Protein AF-N0BIH0-F1 (afdb_monomer_lite)

Secondary structure (DSSP, 8-state):
---------PPPHHHHHHHHHHHHHHHHHHHHHHHHHHHHHHTTPPPPHHHHHHHHHHHHHTT-GGGGGS-TTT-

Radius of gyration: 18.02 Å; chains: 1; bounding box: 53×40×39 Å

Structure (mmCIF, N/CA/C/O backbone):
data_AF-N0BIH0-F1
#
_entry.id   AF-N0BIH0-F1
#
loop_
_atom_site.group_PDB
_atom_site.id
_atom_site.type_symbol
_atom_site.label_atom_id
_atom_site.label_alt_id
_atom_site.label_comp_id
_atom_site.label_asym_id
_atom_site.label_entity_id
_atom_site.label_seq_id
_atom_site.pdbx_PDB_ins_code
_atom_site.Cartn_x
_atom_site.Cartn_y
_atom_site.Cartn_z
_atom_site.occupancy
_atom_site.B_iso_or_equiv
_atom_site.auth_seq_id
_atom_site.auth_comp_id
_atom_site.auth_asym_id
_atom_site.auth_atom_id
_atom_site.pdbx_PDB_model_num
ATOM 1 N N . MET A 1 1 ? -36.356 25.822 9.683 1.00 51.41 1 MET A N 1
ATOM 2 C CA . MET A 1 1 ? -34.976 26.259 9.984 1.00 51.41 1 MET A CA 1
ATOM 3 C C . MET A 1 1 ? -34.139 25.001 10.194 1.00 51.41 1 MET A C 1
ATOM 5 O O . MET A 1 1 ? -34.377 24.292 11.160 1.00 51.41 1 MET A O 1
ATOM 9 N N . LEU A 1 2 ? -33.279 24.635 9.237 1.00 54.56 2 LEU A N 1
ATOM 10 C CA . LEU A 1 2 ? -32.438 23.433 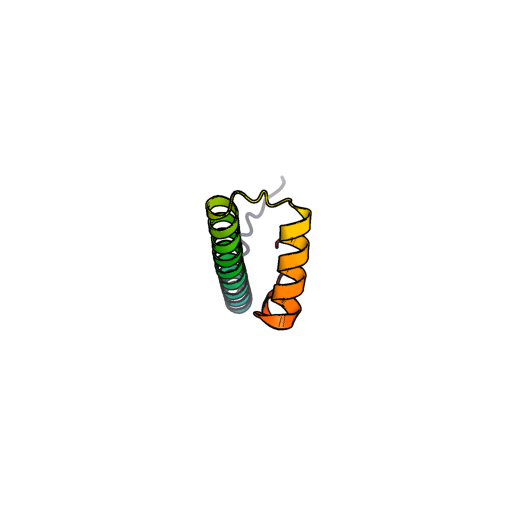9.330 1.00 54.56 2 LEU A CA 1
ATOM 11 C C . LEU A 1 2 ? -31.199 23.769 10.165 1.00 54.56 2 LEU A C 1
ATOM 13 O O . LEU A 1 2 ? -30.315 24.488 9.708 1.00 54.56 2 LEU A O 1
ATOM 17 N N . ILE A 1 3 ? -31.153 23.275 11.400 1.00 59.69 3 ILE A N 1
ATOM 18 C CA . ILE A 1 3 ? -29.953 23.335 12.235 1.00 59.69 3 ILE A CA 1
ATOM 19 C C . ILE A 1 3 ? -28.977 22.314 11.643 1.00 59.69 3 ILE A C 1
ATOM 21 O O . ILE A 1 3 ? -29.127 21.113 11.858 1.00 59.69 3 ILE A O 1
ATOM 25 N N . SER A 1 4 ? -28.007 22.758 10.838 1.00 61.34 4 SER A N 1
ATOM 26 C CA . SER A 1 4 ? -26.938 21.862 10.396 1.00 61.34 4 SER A CA 1
ATOM 27 C C . SER A 1 4 ? -26.038 21.575 11.598 1.00 61.34 4 SER A C 1
ATOM 29 O O . SER A 1 4 ? -25.167 22.376 11.947 1.00 61.34 4 SER A O 1
ATOM 31 N N . TYR A 1 5 ? -26.257 20.451 12.270 1.00 63.81 5 TYR A N 1
ATOM 32 C CA . TYR A 1 5 ? -25.341 19.998 13.304 1.00 63.81 5 TYR A CA 1
ATOM 33 C C . TYR A 1 5 ? -24.017 19.616 12.643 1.00 63.81 5 TYR A C 1
ATOM 35 O O . TYR A 1 5 ? -23.922 18.635 11.905 1.00 63.81 5 TYR A O 1
ATOM 43 N N . LYS A 1 6 ? -22.977 20.417 12.888 1.00 64.31 6 LYS A N 1
ATOM 44 C CA . LYS A 1 6 ? -21.613 20.137 12.438 1.00 64.31 6 LYS A CA 1
ATOM 45 C C . LYS A 1 6 ? -21.019 19.068 13.360 1.00 64.31 6 LYS A C 1
ATOM 47 O O . LYS A 1 6 ? -20.196 19.367 14.220 1.00 64.31 6 LYS A O 1
ATOM 52 N N . PHE A 1 7 ? -21.479 17.825 13.226 1.00 61.22 7 PHE A N 1
ATOM 53 C CA . PHE A 1 7 ? -20.891 16.695 13.938 1.00 61.22 7 PHE A CA 1
ATOM 54 C C . PHE A 1 7 ? -19.480 16.466 13.394 1.00 61.22 7 PHE A C 1
ATOM 56 O O . PHE A 1 7 ? -19.292 15.846 12.349 1.00 61.22 7 PHE A O 1
ATOM 63 N N . ARG A 1 8 ? -18.461 16.984 14.089 1.00 67.75 8 ARG A N 1
ATOM 64 C CA . ARG A 1 8 ? -17.097 16.489 13.896 1.00 67.75 8 ARG A CA 1
ATOM 65 C C . ARG A 1 8 ? -17.044 15.091 14.493 1.00 67.75 8 ARG A C 1
ATOM 67 O O . ARG A 1 8 ? -16.853 14.930 15.694 1.00 67.75 8 ARG A O 1
ATOM 74 N N . ILE A 1 9 ? -17.261 14.090 13.649 1.00 73.12 9 ILE A N 1
ATOM 75 C CA . ILE A 1 9 ? -17.019 12.699 14.008 1.00 73.12 9 ILE A CA 1
ATOM 76 C C . ILE A 1 9 ? -15.503 12.542 14.071 1.00 73.12 9 ILE A C 1
ATOM 78 O O . ILE A 1 9 ? -14.830 12.423 13.049 1.00 73.12 9 ILE A O 1
ATOM 82 N N . TYR A 1 10 ? -14.959 12.622 15.280 1.00 82.00 10 TYR A N 1
ATOM 83 C CA . TYR A 1 10 ? -13.577 12.250 15.518 1.00 82.00 10 TYR A CA 1
ATOM 84 C C . TYR A 1 10 ? -13.490 10.724 15.586 1.00 82.00 10 TYR A C 1
ATOM 86 O O . TYR A 1 10 ? -14.340 10.094 16.223 1.00 82.00 10 TYR A O 1
ATOM 94 N N . PRO A 1 11 ? -12.487 10.111 14.941 1.00 85.25 11 PRO A N 1
ATOM 95 C CA . PRO A 1 11 ? -12.290 8.676 15.046 1.00 85.25 11 PRO A CA 1
ATOM 96 C C . PRO A 1 11 ? -12.019 8.304 16.506 1.00 85.25 11 PRO A C 1
ATOM 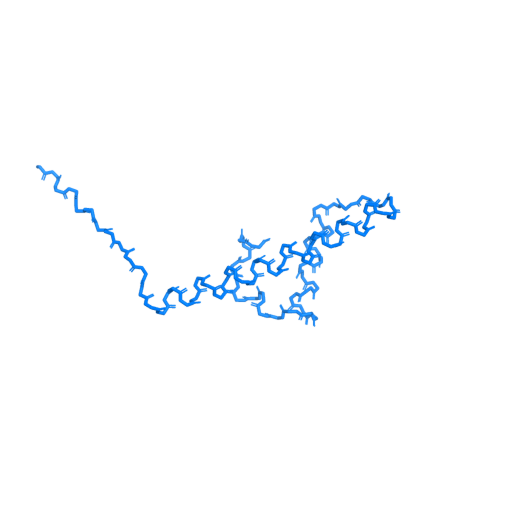98 O O . PRO A 1 11 ? -11.267 8.988 17.206 1.00 85.25 11 PRO A O 1
ATOM 101 N N . SER A 1 12 ? -12.618 7.207 16.971 1.00 92.06 12 SER A N 1
ATOM 102 C CA . SER A 1 12 ? -12.244 6.620 18.259 1.00 92.06 12 SER A CA 1
ATOM 103 C C . SER A 1 12 ? -10.780 6.170 18.218 1.00 92.06 12 SER A C 1
ATOM 105 O O . SER A 1 12 ? -10.217 5.981 17.138 1.00 92.06 12 SER A O 1
ATOM 107 N N . LYS A 1 13 ? -10.160 5.944 19.381 1.00 93.00 13 LYS A N 1
ATOM 108 C CA . LYS A 1 13 ? -8.776 5.437 19.449 1.00 93.00 13 LYS A CA 1
ATOM 109 C C . LYS A 1 13 ? -8.579 4.170 18.605 1.00 93.00 13 LYS A C 1
ATOM 111 O O . LYS A 1 13 ? -7.584 4.042 17.910 1.00 93.00 13 LYS A O 1
ATOM 116 N N . THR A 1 14 ? -9.566 3.274 18.593 1.00 93.94 14 THR A N 1
ATOM 117 C CA . THR A 1 14 ? -9.543 2.063 17.760 1.00 93.94 14 THR A CA 1
ATOM 118 C C . THR A 1 14 ? -9.501 2.389 16.268 1.00 93.94 14 THR A C 1
ATOM 120 O O . THR A 1 14 ? -8.699 1.814 15.542 1.00 93.94 14 THR A O 1
ATOM 123 N N . VAL A 1 15 ? -10.332 3.328 15.806 1.00 91.06 15 VAL A N 1
ATOM 124 C CA . VAL A 1 15 ? -10.350 3.743 14.394 1.00 91.06 15 VAL A CA 1
ATOM 125 C C . VAL A 1 15 ? -9.048 4.454 14.019 1.00 91.06 15 VAL A C 1
ATOM 127 O O . VAL A 1 15 ? -8.536 4.224 12.931 1.00 91.06 15 VAL A O 1
ATOM 130 N N . GLN A 1 16 ? -8.484 5.266 14.918 1.00 93.19 16 GLN A N 1
ATOM 131 C CA . GLN A 1 16 ? -7.183 5.913 14.706 1.00 93.19 16 GLN A CA 1
ATOM 132 C C . GLN A 1 16 ? -6.070 4.881 14.504 1.00 93.19 16 GLN A C 1
ATOM 134 O O . GLN A 1 16 ? -5.343 4.976 13.523 1.00 93.19 16 GLN A O 1
ATOM 139 N N . ASN A 1 17 ? -6.004 3.856 15.357 1.00 94.56 17 ASN A N 1
ATOM 140 C CA . ASN A 1 17 ? -4.999 2.798 15.234 1.00 94.56 17 ASN A CA 1
ATOM 141 C C . ASN A 1 17 ? -5.135 2.019 13.916 1.00 94.56 17 ASN A C 1
ATOM 143 O O . ASN A 1 17 ? -4.133 1.724 13.275 1.00 94.56 17 ASN A O 1
ATOM 147 N N . ILE A 1 18 ? -6.367 1.712 13.488 1.00 92.69 18 ILE A N 1
ATOM 148 C CA . ILE A 1 18 ? -6.610 1.042 12.199 1.00 92.69 18 ILE A CA 1
ATOM 149 C C . ILE A 1 18 ? -6.145 1.927 11.040 1.00 92.69 18 ILE A C 1
ATOM 151 O O . ILE A 1 18 ? -5.510 1.438 10.110 1.00 92.69 18 ILE A O 1
ATOM 155 N N . LEU A 1 19 ? -6.450 3.227 11.086 1.00 91.38 19 LEU A N 1
ATOM 156 C CA . LEU A 1 19 ? -6.006 4.169 10.060 1.00 91.38 19 LEU A CA 1
ATOM 157 C C . LEU A 1 19 ? -4.481 4.250 10.005 1.00 91.38 19 LEU A C 1
ATOM 159 O O . LEU A 1 19 ? -3.918 4.221 8.917 1.00 91.38 19 LEU A O 1
ATOM 163 N N . GLU A 1 20 ? -3.817 4.319 11.154 1.00 93.88 20 GLU A N 1
ATOM 164 C CA . GLU A 1 20 ? -2.359 4.362 11.236 1.00 93.88 20 GLU A CA 1
ATOM 165 C C . GLU A 1 20 ? -1.724 3.076 10.684 1.00 93.88 20 GLU A C 1
ATOM 167 O O . GLU A 1 20 ? -0.833 3.155 9.841 1.00 93.88 20 GLU A O 1
ATOM 172 N N . GLU A 1 21 ? -2.253 1.898 11.039 1.00 94.12 21 GLU A N 1
ATOM 173 C CA . GLU A 1 21 ? -1.818 0.616 10.465 1.00 94.12 21 GLU A CA 1
ATOM 174 C C . GLU A 1 21 ? -1.982 0.606 8.937 1.00 94.12 21 GLU A C 1
ATOM 176 O O . GLU A 1 21 ? -1.055 0.258 8.206 1.00 94.12 21 GLU A O 1
ATOM 181 N N . GLN A 1 22 ? -3.140 1.032 8.426 1.00 93.38 22 GLN A N 1
ATOM 182 C CA . GLN A 1 22 ? -3.393 1.071 6.985 1.00 93.38 22 GLN A CA 1
ATOM 183 C C . GLN A 1 22 ? -2.479 2.065 6.258 1.00 93.38 22 GLN A C 1
ATOM 185 O O . GLN A 1 22 ? -1.976 1.750 5.179 1.00 93.38 22 GLN A O 1
ATOM 190 N N . LEU A 1 23 ? -2.229 3.241 6.838 1.00 93.06 23 LEU A N 1
ATOM 191 C CA . LEU A 1 23 ? -1.311 4.234 6.279 1.00 93.06 23 LEU A CA 1
ATOM 192 C C . LEU A 1 23 ? 0.122 3.706 6.224 1.00 93.06 23 LEU A C 1
ATOM 194 O O . LEU A 1 23 ? 0.805 3.904 5.219 1.00 93.06 23 LEU A O 1
ATOM 198 N N . GLU A 1 24 ? 0.557 2.989 7.255 1.00 95.19 24 GLU A N 1
ATOM 199 C CA . GLU A 1 24 ? 1.868 2.346 7.284 1.00 95.19 24 GLU A CA 1
ATOM 200 C C . GLU A 1 24 ? 2.009 1.263 6.212 1.00 95.19 24 GLU A C 1
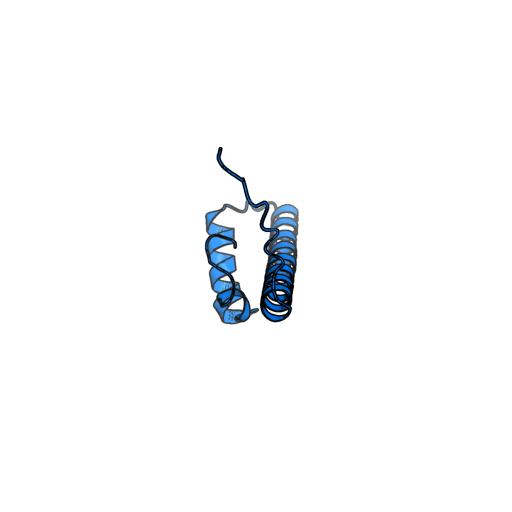ATOM 202 O O . GLU A 1 24 ? 3.009 1.218 5.488 1.00 95.19 24 GLU A O 1
ATOM 207 N N . LEU A 1 25 ? 0.976 0.439 6.029 1.00 94.50 25 LEU A N 1
ATOM 208 C CA . LEU A 1 25 ? 0.931 -0.551 4.955 1.00 94.50 25 LEU A CA 1
ATOM 209 C C . LEU A 1 25 ? 0.994 0.104 3.566 1.00 94.50 25 LEU A C 1
ATOM 211 O O . LEU A 1 25 ? 1.763 -0.342 2.711 1.00 94.50 25 LEU A O 1
ATOM 215 N N . CYS A 1 26 ? 0.245 1.188 3.350 1.00 92.56 26 CYS A N 1
ATOM 216 C CA . CYS A 1 26 ? 0.278 1.953 2.103 1.00 92.56 26 CYS A CA 1
ATOM 217 C C . CYS A 1 26 ? 1.650 2.599 1.859 1.00 92.56 26 CYS A C 1
ATOM 219 O O . CYS A 1 26 ? 2.166 2.544 0.741 1.00 92.56 26 CYS A O 1
ATOM 221 N N . ARG A 1 27 ? 2.272 3.169 2.899 1.00 94.69 27 ARG A N 1
ATOM 222 C CA . ARG A 1 27 ? 3.620 3.754 2.837 1.00 94.69 27 ARG A CA 1
ATOM 223 C C . ARG A 1 27 ? 4.657 2.712 2.435 1.00 94.69 27 ARG A C 1
ATOM 225 O O . ARG A 1 27 ? 5.478 2.965 1.553 1.00 94.69 27 ARG A O 1
ATOM 232 N N . TRP A 1 28 ? 4.605 1.536 3.058 1.00 95.81 28 TRP A N 1
ATOM 233 C CA . TRP A 1 28 ? 5.486 0.424 2.716 1.00 95.81 28 TRP A CA 1
ATOM 234 C C . TRP A 1 28 ? 5.298 -0.007 1.258 1.00 95.81 28 TRP A C 1
ATOM 236 O O . TRP A 1 28 ? 6.279 -0.104 0.519 1.00 95.81 28 TRP A O 1
ATOM 246 N N . LEU A 1 29 ? 4.045 -0.198 0.822 1.00 94.81 29 LEU A N 1
ATOM 247 C CA . LEU A 1 29 ? 3.748 -0.628 -0.543 1.00 94.81 29 LEU A CA 1
ATOM 248 C C . LEU A 1 29 ? 4.265 0.380 -1.571 1.00 94.81 29 LEU A C 1
ATOM 250 O O . LEU A 1 29 ? 4.914 -0.013 -2.538 1.00 94.81 29 LEU A O 1
ATOM 254 N N . TYR A 1 30 ? 4.023 1.672 -1.348 1.00 94.00 30 TYR A N 1
ATOM 255 C CA . TYR A 1 30 ? 4.513 2.733 -2.223 1.00 94.00 30 TYR A CA 1
ATOM 256 C C . TYR A 1 30 ? 6.033 2.661 -2.405 1.00 94.00 30 TYR A C 1
ATOM 258 O O . TYR A 1 30 ? 6.519 2.657 -3.535 1.00 94.00 30 TYR A O 1
ATOM 266 N N . ASN A 1 31 ? 6.784 2.544 -1.306 1.00 96.00 31 ASN A N 1
ATOM 267 C CA . ASN A 1 31 ? 8.243 2.471 -1.361 1.00 96.00 31 ASN A CA 1
ATOM 268 C C . ASN A 1 31 ? 8.730 1.219 -2.102 1.00 96.00 31 ASN A C 1
ATOM 270 O O . ASN A 1 31 ? 9.664 1.312 -2.899 1.00 96.00 31 ASN A O 1
ATOM 274 N N . ARG A 1 32 ? 8.072 0.071 -1.900 1.00 95.44 32 ARG A N 1
ATOM 275 C CA . ARG A 1 32 ? 8.403 -1.173 -2.606 1.00 95.44 32 ARG A CA 1
ATOM 276 C C . ARG A 1 32 ? 8.163 -1.051 -4.112 1.00 95.44 32 ARG A C 1
ATOM 278 O O . ARG A 1 32 ? 9.021 -1.419 -4.909 1.00 95.44 32 ARG A O 1
ATOM 285 N N . LEU A 1 33 ? 7.025 -0.487 -4.518 1.00 94.19 33 LEU A N 1
ATOM 286 C CA . LEU A 1 33 ? 6.720 -0.256 -5.933 1.00 94.19 33 LEU A CA 1
ATOM 287 C C . LEU A 1 33 ? 7.674 0.766 -6.563 1.00 94.19 33 LEU A C 1
ATOM 289 O O . LEU A 1 33 ? 8.110 0.583 -7.698 1.00 94.19 33 LEU A O 1
ATOM 293 N N . LEU A 1 34 ? 8.032 1.821 -5.827 1.00 95.12 34 LEU A N 1
ATOM 294 C CA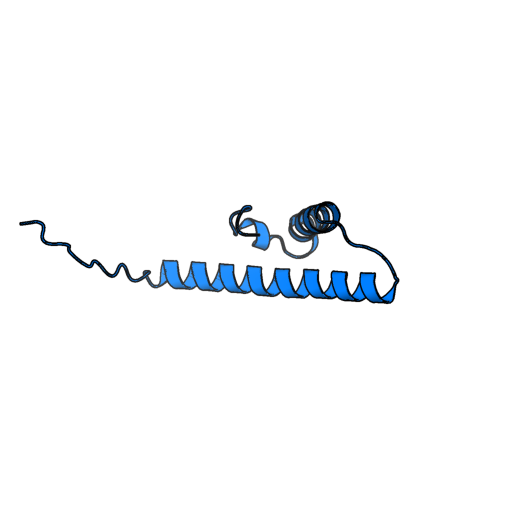 . LEU A 1 34 ? 8.999 2.822 -6.270 1.00 95.12 34 LEU A CA 1
ATOM 295 C C . LEU A 1 34 ? 10.386 2.208 -6.498 1.00 95.12 34 LEU A C 1
ATOM 297 O O . LEU A 1 34 ? 11.056 2.540 -7.476 1.00 95.12 34 LEU A O 1
ATOM 301 N N . GLU A 1 35 ? 10.813 1.298 -5.624 1.00 95.81 35 GLU A N 1
ATOM 302 C CA . GLU A 1 35 ? 12.052 0.542 -5.798 1.00 95.81 35 GLU A CA 1
ATOM 303 C C . GLU A 1 35 ? 12.045 -0.256 -7.112 1.00 95.81 35 GLU A C 1
ATOM 305 O O . GLU A 1 35 ? 12.998 -0.169 -7.888 1.00 95.81 35 GLU A O 1
ATOM 310 N N . GLU A 1 36 ? 10.955 -0.968 -7.404 1.00 94.56 36 GLU A N 1
ATOM 311 C CA . GLU A 1 36 ? 10.813 -1.746 -8.641 1.00 94.56 36 GLU A CA 1
ATOM 312 C C . GLU A 1 36 ? 10.777 -0.860 -9.892 1.00 94.56 36 GLU A C 1
ATOM 314 O O . GLU A 1 36 ? 11.441 -1.158 -10.887 1.00 94.56 36 GLU A O 1
ATOM 319 N N . VAL A 1 37 ? 10.101 0.292 -9.833 1.00 93.81 37 VAL A N 1
ATOM 320 C CA . VAL A 1 37 ? 10.136 1.295 -10.913 1.00 93.81 37 VAL A CA 1
ATOM 321 C C . VAL A 1 37 ? 11.556 1.805 -11.150 1.00 93.81 37 VAL A C 1
ATOM 323 O O . VAL A 1 37 ? 11.993 1.912 -12.299 1.00 93.81 37 VAL A O 1
ATOM 326 N N . ASN A 1 38 ? 12.305 2.087 -10.085 1.00 95.44 38 ASN A N 1
ATOM 327 C CA . ASN A 1 38 ? 13.686 2.546 -10.194 1.00 95.44 38 ASN A CA 1
ATOM 328 C C . ASN A 1 38 ? 14.611 1.469 -10.779 1.00 95.44 38 ASN A C 1
ATOM 330 O O . ASN A 1 38 ? 15.478 1.799 -11.592 1.00 95.44 38 ASN A O 1
ATOM 334 N N . LYS A 1 39 ? 14.424 0.196 -10.410 1.00 95.94 39 LYS A N 1
ATOM 335 C CA . LYS A 1 39 ? 15.152 -0.941 -11.000 1.00 95.94 39 LYS A CA 1
ATOM 336 C C . LYS A 1 39 ? 14.854 -1.070 -12.490 1.00 95.94 39 LYS A C 1
ATOM 338 O O . LYS A 1 39 ? 15.777 -0.987 -13.297 1.00 95.94 39 LYS A O 1
ATOM 343 N N . ALA A 1 40 ? 13.575 -1.129 -12.860 1.00 94.81 40 ALA A N 1
ATOM 344 C CA . ALA A 1 40 ? 13.167 -1.238 -14.256 1.00 94.81 40 ALA A CA 1
ATOM 345 C C . ALA A 1 40 ? 13.706 -0.082 -15.106 1.00 94.81 40 ALA A C 1
ATOM 347 O O . ALA A 1 40 ? 14.205 -0.311 -16.206 1.00 94.81 40 ALA A O 1
ATOM 348 N N . ARG A 1 41 ? 13.697 1.149 -14.576 1.00 93.81 41 ARG A N 1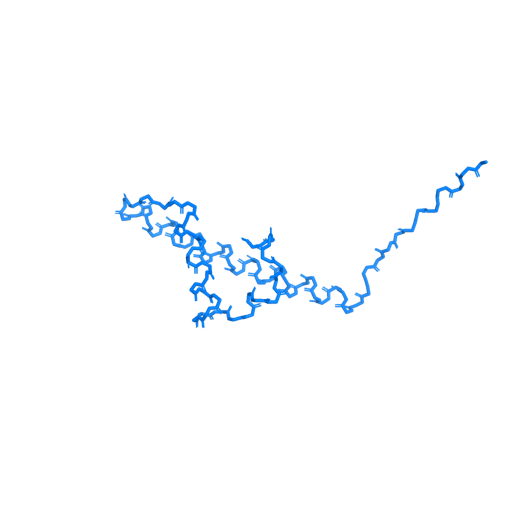
ATOM 349 C CA . ARG A 1 41 ? 14.285 2.311 -15.252 1.00 93.81 41 ARG A CA 1
ATOM 350 C C . ARG A 1 41 ? 15.784 2.144 -15.505 1.00 93.81 41 ARG A C 1
ATOM 352 O O . ARG A 1 41 ? 16.233 2.464 -16.602 1.00 93.81 41 ARG A O 1
ATOM 359 N N . LYS A 1 42 ? 16.549 1.654 -14.523 1.00 95.62 42 LYS A N 1
ATOM 360 C CA . LYS A 1 42 ? 17.992 1.380 -14.681 1.00 95.62 42 LYS A CA 1
ATOM 361 C C . LYS A 1 42 ? 18.258 0.307 -15.737 1.00 95.62 42 LYS A C 1
ATOM 363 O O . LYS A 1 42 ? 19.241 0.391 -16.458 1.00 95.62 42 LYS A O 1
ATOM 368 N N . GLU A 1 43 ? 17.365 -0.666 -15.844 1.00 95.44 43 GLU A N 1
ATOM 369 C CA . GLU A 1 43 ? 17.462 -1.790 -16.781 1.00 95.44 43 GLU A CA 1
ATOM 370 C C . GLU A 1 43 ? 16.843 -1.478 -18.156 1.00 95.44 43 GLU A C 1
ATOM 372 O O . GLU A 1 43 ? 16.804 -2.345 -19.026 1.00 95.44 43 GLU A O 1
ATOM 377 N N . GLY A 1 44 ? 16.319 -0.262 -18.359 1.00 93.69 44 GLY A N 1
ATOM 378 C CA . GLY A 1 44 ? 15.653 0.147 -19.599 1.00 93.69 44 GLY A CA 1
ATOM 379 C C . GLY A 1 44 ? 14.294 -0.524 -19.847 1.00 93.69 44 GLY A C 1
ATOM 380 O O . GLY A 1 44 ? 13.754 -0.431 -20.950 1.00 93.69 44 GLY A O 1
ATOM 381 N N . ARG A 1 45 ? 13.714 -1.194 -18.843 1.00 93.25 45 ARG A N 1
ATOM 382 C CA . ARG A 1 45 ? 12.401 -1.848 -18.935 1.00 93.25 45 ARG A CA 1
ATOM 383 C C . ARG A 1 45 ? 11.269 -0.859 -18.678 1.00 93.25 45 ARG A C 1
ATOM 385 O O . ARG A 1 45 ? 11.353 0.014 -17.817 1.00 93.25 45 ARG A O 1
ATOM 392 N N . LYS A 1 46 ? 10.159 -1.037 -19.398 1.00 89.50 46 LYS A N 1
ATOM 393 C CA . LYS A 1 46 ? 8.910 -0.298 -19.160 1.00 89.50 46 LYS A CA 1
ATOM 394 C C . LYS A 1 46 ? 7.983 -1.122 -18.272 1.00 89.50 46 LYS A C 1
ATOM 396 O O . LYS A 1 46 ? 7.619 -2.227 -18.653 1.00 89.50 46 LYS A O 1
ATOM 401 N N . ILE A 1 47 ? 7.568 -0.553 -17.142 1.00 91.88 47 ILE A N 1
ATOM 402 C CA . ILE A 1 47 ? 6.531 -1.129 -16.278 1.00 91.88 47 ILE A CA 1
ATOM 403 C C . ILE A 1 47 ? 5.161 -0.645 -16.751 1.00 91.88 47 ILE A C 1
ATOM 405 O O . ILE A 1 47 ? 4.932 0.558 -16.896 1.00 91.88 47 ILE A O 1
ATOM 409 N N . LYS A 1 48 ? 4.242 -1.581 -16.983 1.00 91.94 48 LYS A N 1
ATOM 410 C CA . LYS A 1 48 ? 2.825 -1.304 -17.226 1.00 91.94 48 LYS A CA 1
ATOM 411 C C . LYS A 1 48 ? 2.037 -1.421 -15.925 1.00 91.94 48 LYS A C 1
ATOM 413 O O . LYS A 1 48 ? 2.441 -2.083 -14.975 1.00 91.94 48 LYS A O 1
ATOM 418 N N . ARG A 1 49 ? 0.835 -0.843 -15.918 1.00 88.81 49 ARG A N 1
ATOM 419 C CA . ARG A 1 49 ? -0.092 -0.918 -14.774 1.00 88.81 49 ARG A CA 1
ATOM 420 C C . ARG A 1 49 ? -0.431 -2.359 -14.373 1.00 88.81 49 ARG A C 1
ATOM 422 O O . ARG A 1 49 ? -0.542 -2.651 -13.188 1.00 88.81 49 ARG A O 1
ATOM 429 N N . THR A 1 50 ? -0.564 -3.248 -15.357 1.00 92.12 50 THR A N 1
ATOM 430 C CA . THR A 1 50 ? -0.821 -4.682 -15.149 1.00 92.12 50 THR A CA 1
ATOM 431 C C . THR A 1 50 ? 0.309 -5.366 -14.390 1.00 92.12 50 THR A C 1
ATOM 433 O O . THR A 1 50 ? 0.048 -6.225 -13.554 1.00 92.12 50 THR A O 1
ATOM 436 N N . ASP A 1 51 ? 1.552 -4.953 -14.638 1.00 92.56 51 ASP A N 1
ATOM 437 C CA . ASP A 1 51 ? 2.734 -5.539 -14.007 1.00 92.56 51 ASP A CA 1
ATOM 438 C C . ASP A 1 51 ? 2.772 -5.158 -12.524 1.00 92.56 51 ASP A C 1
ATOM 440 O O . ASP A 1 51 ? 3.004 -6.002 -11.662 1.00 92.56 51 ASP A O 1
ATOM 444 N N . THR A 1 52 ? 2.441 -3.901 -12.214 1.00 90.62 52 THR A N 1
ATOM 445 C CA . THR A 1 52 ? 2.300 -3.413 -10.836 1.00 90.62 52 THR A CA 1
ATOM 446 C C . THR A 1 52 ? 1.163 -4.122 -10.096 1.00 90.62 52 THR A C 1
ATOM 448 O O . THR A 1 52 ? 1.340 -4.528 -8.953 1.00 90.62 52 THR A O 1
ATOM 451 N N . GLN A 1 53 ? 0.008 -4.332 -10.738 1.00 91.44 53 GLN A N 1
ATOM 452 C CA . GLN A 1 53 ? -1.106 -5.074 -10.133 1.00 91.44 53 GLN A CA 1
ATOM 453 C C . GLN A 1 53 ? -0.747 -6.537 -9.855 1.00 91.44 53 GLN A C 1
ATOM 455 O O . GLN A 1 53 ? -1.040 -7.043 -8.772 1.00 91.44 53 GLN A O 1
ATOM 460 N N . ALA A 1 54 ? -0.075 -7.205 -10.795 1.00 93.50 54 ALA A N 1
ATOM 461 C CA . ALA A 1 54 ? 0.413 -8.566 -10.596 1.00 93.50 54 ALA A CA 1
ATOM 462 C C . ALA A 1 54 ? 1.441 -8.633 -9.457 1.00 93.50 54 ALA A C 1
ATOM 464 O O . ALA A 1 54 ? 1.395 -9.548 -8.635 1.00 93.50 54 ALA A O 1
ATOM 465 N N . LEU A 1 55 ? 2.328 -7.640 -9.366 1.00 93.94 55 LEU A N 1
ATOM 466 C CA . LEU A 1 55 ? 3.286 -7.526 -8.273 1.00 93.94 55 LEU A CA 1
ATOM 467 C C . LEU A 1 55 ? 2.580 -7.368 -6.921 1.00 93.94 55 LEU A C 1
ATOM 469 O O . LEU A 1 55 ? 2.925 -8.082 -5.990 1.00 93.94 55 LEU A O 1
ATOM 473 N N . ILE A 1 56 ? 1.552 -6.521 -6.808 1.00 93.06 56 ILE A N 1
ATOM 474 C CA . ILE A 1 56 ? 0.779 -6.368 -5.560 1.00 93.06 56 ILE A CA 1
ATOM 475 C C . ILE A 1 56 ? 0.172 -7.705 -5.110 1.00 93.06 56 ILE A C 1
ATOM 477 O O . ILE A 1 56 ? 0.187 -8.012 -3.919 1.00 93.06 56 ILE A O 1
ATOM 481 N N . ILE A 1 57 ? -0.341 -8.517 -6.042 1.00 92.81 57 ILE A N 1
ATOM 482 C CA . ILE A 1 57 ? -0.874 -9.853 -5.723 1.00 92.81 57 ILE A CA 1
ATOM 483 C C . ILE A 1 57 ? 0.229 -10.752 -5.153 1.00 92.81 57 ILE A C 1
ATOM 485 O O . ILE A 1 57 ? 0.011 -11.387 -4.123 1.00 92.81 57 ILE A O 1
ATOM 489 N N . LYS A 1 58 ? 1.419 -10.757 -5.763 1.00 94.62 58 LYS A N 1
ATOM 490 C CA . LYS A 1 58 ? 2.572 -11.515 -5.250 1.00 94.62 58 LYS A CA 1
ATOM 491 C C . LYS A 1 58 ? 3.008 -11.028 -3.871 1.00 94.62 58 LYS A C 1
ATOM 493 O O . LYS A 1 58 ? 3.165 -11.831 -2.958 1.00 94.62 58 LYS A O 1
ATOM 498 N N . LEU A 1 59 ? 3.105 -9.712 -3.675 1.00 94.56 59 LEU A N 1
ATOM 499 C CA . LEU A 1 59 ? 3.465 -9.116 -2.385 1.00 94.56 59 LEU A CA 1
ATOM 500 C C . LEU A 1 59 ? 2.480 -9.518 -1.279 1.00 94.56 59 LEU A C 1
ATOM 502 O O . LEU A 1 59 ? 2.902 -9.787 -0.161 1.00 94.56 59 LEU A O 1
ATOM 506 N N . LYS A 1 60 ? 1.182 -9.621 -1.586 1.00 93.25 60 LYS A N 1
ATOM 507 C CA . LYS A 1 60 ? 0.156 -10.103 -0.644 1.00 93.25 60 LYS A CA 1
ATOM 508 C C . LYS A 1 60 ? 0.296 -11.579 -0.269 1.00 93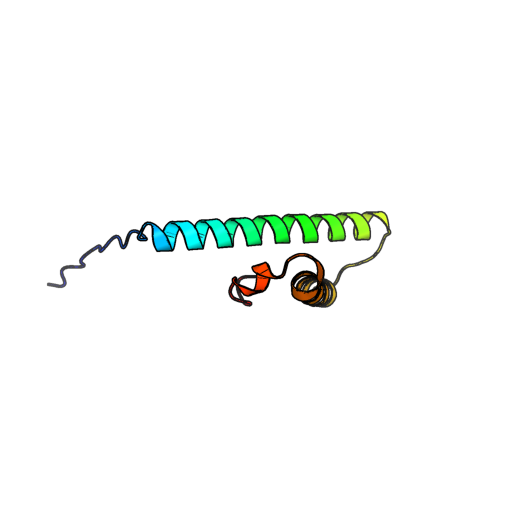.25 60 LYS A C 1
ATOM 510 O O . LYS A 1 60 ? -0.237 -11.971 0.766 1.00 93.25 60 LYS A O 1
ATOM 515 N N . GLN A 1 61 ? 0.932 -12.391 -1.106 1.00 92.31 61 GLN A N 1
ATOM 516 C CA . GLN A 1 61 ? 1.099 -13.828 -0.881 1.00 92.31 61 GLN A CA 1
ATOM 517 C C . GLN A 1 61 ? 2.435 -14.148 -0.205 1.00 92.31 61 GLN A C 1
ATOM 519 O O . GLN A 1 61 ? 2.473 -14.991 0.685 1.00 92.31 61 GLN A O 1
ATOM 524 N N . GLU A 1 62 ? 3.507 -13.466 -0.609 1.00 91.75 62 GLU A N 1
ATOM 525 C CA . GLU A 1 62 ? 4.881 -13.872 -0.301 1.00 91.75 62 GLU A CA 1
ATOM 526 C C . GLU A 1 62 ? 5.579 -12.933 0.697 1.00 91.75 62 GLU A C 1
ATOM 528 O O . GLU A 1 62 ? 6.136 -13.401 1.685 1.00 91.75 62 GLU A O 1
ATOM 533 N N . GLU A 1 63 ? 5.548 -11.612 0.472 1.00 91.94 63 GLU A N 1
ATOM 534 C CA . GLU A 1 63 ? 6.348 -10.654 1.261 1.00 91.94 63 GLU A CA 1
ATOM 535 C C . GLU A 1 63 ? 5.576 -10.039 2.441 1.00 91.94 63 GLU A C 1
ATOM 537 O O . GLU A 1 63 ? 6.113 -9.902 3.540 1.00 91.94 63 GLU A O 1
ATOM 542 N N . LYS A 1 64 ? 4.323 -9.619 2.226 1.00 91.75 64 LYS A N 1
ATOM 543 C CA . LYS A 1 64 ? 3.547 -8.860 3.215 1.00 91.75 64 LYS A CA 1
ATOM 544 C C . LYS A 1 64 ? 2.048 -9.192 3.172 1.00 91.75 64 LYS A C 1
ATOM 546 O O . LYS A 1 64 ? 1.247 -8.409 2.650 1.00 91.75 64 LYS A O 1
ATOM 551 N N . PRO A 1 65 ? 1.635 -10.309 3.805 1.00 93.56 65 PRO A N 1
ATOM 552 C CA . PRO A 1 65 ? 0.233 -10.737 3.869 1.00 93.56 65 PRO A CA 1
ATOM 553 C C . PRO A 1 65 ? -0.711 -9.729 4.534 1.00 93.56 65 PRO A C 1
ATOM 555 O O . PRO A 1 65 ? -1.912 -9.722 4.263 1.00 93.56 65 PRO A O 1
ATOM 558 N N . GLU A 1 66 ? -0.176 -8.840 5.373 1.00 93.44 66 GLU A N 1
ATOM 559 C CA . GLU A 1 66 ? -0.920 -7.762 6.035 1.00 93.44 66 GLU A CA 1
ATOM 560 C C . GLU A 1 66 ? -1.579 -6.791 5.051 1.00 93.44 66 GLU A C 1
ATOM 562 O O . GLU A 1 66 ? -2.598 -6.192 5.383 1.00 93.44 66 GLU A O 1
ATOM 567 N N . LEU A 1 67 ? -1.078 -6.687 3.814 1.00 91.75 67 LEU A N 1
ATOM 568 C CA . LEU A 1 67 ? -1.712 -5.900 2.753 1.00 91.75 67 LEU A CA 1
ATOM 569 C C . LEU A 1 67 ? -3.144 -6.369 2.434 1.00 91.75 67 LEU A C 1
ATOM 571 O O . LEU A 1 67 ? -3.910 -5.623 1.829 1.00 91.75 67 LEU A O 1
ATOM 575 N N . ASN A 1 68 ? -3.543 -7.576 2.848 1.00 90.56 68 ASN A N 1
ATOM 576 C CA . ASN A 1 68 ? -4.926 -8.046 2.732 1.00 90.56 68 ASN A CA 1
ATOM 577 C C . ASN A 1 68 ? -5.894 -7.352 3.706 1.00 90.56 68 ASN A C 1
ATOM 579 O O . ASN A 1 68 ? -7.103 -7.411 3.496 1.00 90.56 68 ASN A O 1
ATOM 583 N N . LYS A 1 69 ? -5.386 -6.665 4.738 1.00 89.94 69 LYS A N 1
ATOM 584 C CA . LYS A 1 69 ? -6.195 -5.871 5.678 1.00 89.94 69 LYS A CA 1
ATOM 585 C C . LYS A 1 69 ? -6.663 -4.537 5.086 1.00 89.94 69 LYS A C 1
ATOM 587 O O . LYS A 1 69 ? -7.571 -3.909 5.628 1.00 89.94 69 LYS A O 1
ATOM 592 N N . VAL A 1 70 ? -6.042 -4.083 3.995 1.00 89.31 70 VAL A N 1
ATOM 593 C CA . VAL A 1 70 ? -6.383 -2.822 3.324 1.00 89.31 70 VAL A CA 1
ATOM 594 C C . VAL A 1 70 ? -7.352 -3.099 2.176 1.00 89.31 70 VAL A C 1
ATOM 596 O O . VAL A 1 70 ? -7.189 -4.054 1.412 1.00 89.31 70 VAL A O 1
ATOM 599 N N . TYR A 1 71 ? -8.368 -2.245 2.032 1.00 86.75 71 TYR A N 1
ATOM 600 C CA . TYR A 1 71 ? -9.347 -2.369 0.957 1.00 86.75 71 TYR A CA 1
ATOM 601 C C . TYR A 1 71 ? -8.673 -2.277 -0.418 1.00 86.75 71 TYR A C 1
ATOM 603 O O . TYR A 1 71 ? -7.925 -1.345 -0.704 1.00 86.75 71 TYR A O 1
ATOM 611 N N . SER A 1 72 ? -8.975 -3.228 -1.302 1.00 81.38 72 SER A N 1
ATOM 612 C CA . SER A 1 72 ? -8.269 -3.408 -2.575 1.00 81.38 72 SER A CA 1
ATOM 613 C C . SER A 1 72 ? -8.411 -2.261 -3.573 1.00 81.38 72 SER A C 1
ATOM 615 O O . SER A 1 72 ? -7.654 -2.231 -4.530 1.00 81.38 72 SER A O 1
ATOM 617 N N . LYS A 1 73 ? -9.377 -1.349 -3.395 1.00 80.81 73 LYS A N 1
ATOM 618 C CA . LYS A 1 73 ? -9.493 -0.143 -4.236 1.00 80.81 73 LYS A CA 1
ATOM 619 C C . LYS A 1 73 ? -8.646 1.032 -3.737 1.00 80.81 73 LYS A C 1
ATOM 621 O O . LYS A 1 73 ? -8.606 2.058 -4.406 1.00 80.81 73 LYS A O 1
ATOM 626 N N . VAL A 1 74 ? -8.054 0.910 -2.548 1.00 78.25 74 VAL A N 1
ATOM 627 C CA . VAL A 1 74 ? -7.174 1.924 -1.938 1.00 78.25 74 VAL A CA 1
ATOM 628 C C . VAL A 1 74 ? -5.697 1.573 -2.159 1.00 78.25 74 VAL A C 1
ATOM 630 O O . VAL A 1 74 ? -4.842 2.446 -2.042 1.00 78.25 74 VAL A O 1
ATOM 633 N N . LEU A 1 75 ? -5.417 0.311 -2.500 1.00 74.44 75 LEU A N 1
ATOM 634 C CA . LEU A 1 75 ? -4.118 -0.207 -2.940 1.00 74.44 75 LEU A CA 1
ATOM 635 C C . LEU A 1 75 ? -3.984 -0.102 -4.464 1.00 74.44 75 LEU A C 1
ATOM 637 O O . LEU A 1 75 ? -2.862 0.191 -4.926 1.00 74.44 75 LEU A O 1
#

pLDDT: mean 88.37, std 10.76, range [51.41, 96.0]

InterPro domains:
  IPR021027 Transposase, putative, helix-turn-helix domain [PF12323] (1-46)

Sequence (75 aa):
MLISYKFRIYPSKTVQNILEEQLELCRWLYNRLLEEVNKARKEGRKIKRTDTQALIIKLKQEEKPELNKVYSKVL

Foldseek 3Di:
DDPPPPPPPDDDPVRVVLVVLQVVVVVVLVVVVVVVVVVCVVVVHDDDPVNSVVVVVVCCVPPCVCNVSDDPVVD

Organism: NCBI:txid387631